Protein AF-A0A6A8MHD1-F1 (afdb_monomer)

Solvent-accessible surface area (backbone atoms only — not comparable to full-atom values): 4090 Å² total; per-residue (Å²): 114,71,68,29,53,49,38,29,54,52,11,50,52,36,24,52,52,11,46,48,43,38,61,70,71,63,86,65,100,78,64,54,72,65,58,57,47,49,29,55,52,19,42,50,43,17,54,49,12,53,53,37,28,52,53,13,49,51,46,42,51,54,69,64,69,50,70,77,82,72,82,78,81,82,129

pLDDT: mean 76.03, std 13.32, range [44.88, 91.5]

Mean predicted aligned error: 10.21 Å

Structure (mmCIF, N/CA/C/O backbone):
data_AF-A0A6A8MHD1-F1
#
_entry.id   AF-A0A6A8MHD1-F1
#
loop_
_atom_site.group_PDB
_atom_site.id
_atom_site.type_symbol
_atom_site.label_atom_id
_atom_site.label_alt_id
_atom_site.label_comp_id
_atom_site.label_asym_id
_atom_site.label_entity_id
_atom_site.label_seq_id
_atom_site.pdbx_PDB_ins_code
_atom_site.Cartn_x
_atom_site.Cartn_y
_atom_site.Cartn_z
_atom_site.occupancy
_atom_site.B_iso_or_equiv
_atom_site.auth_seq_id
_atom_site.auth_comp_id
_atom_site.auth_asym_id
_atom_site.auth_atom_id
_atom_site.pdbx_PDB_model_num
ATOM 1 N N . MET A 1 1 ? -15.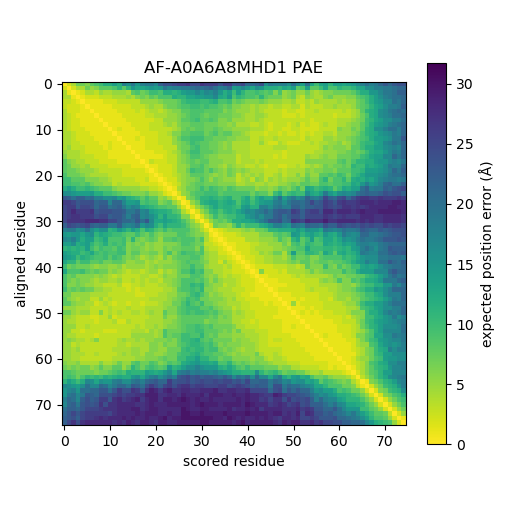048 2.811 12.266 1.00 59.72 1 MET A N 1
ATOM 2 C CA . MET A 1 1 ? -14.666 1.646 11.423 1.00 59.72 1 MET A CA 1
ATOM 3 C C . MET A 1 1 ? -14.310 1.988 9.965 1.00 59.72 1 MET A C 1
ATOM 5 O O . MET A 1 1 ? -13.299 1.482 9.496 1.00 59.72 1 MET A O 1
ATOM 9 N N . LYS A 1 2 ? -15.070 2.836 9.238 1.00 66.75 2 LYS A N 1
ATOM 10 C CA . LYS A 1 2 ? -14.831 3.129 7.797 1.00 66.75 2 LYS A CA 1
ATOM 11 C C . LYS A 1 2 ? -13.425 3.667 7.475 1.00 66.75 2 LYS A C 1
ATOM 13 O O . LYS A 1 2 ? -12.823 3.230 6.503 1.00 66.75 2 LYS A O 1
ATOM 18 N N . ASN A 1 3 ? -12.883 4.563 8.304 1.00 76.56 3 ASN A N 1
ATOM 19 C CA . ASN A 1 3 ? -11.586 5.195 8.029 1.00 76.56 3 ASN A CA 1
ATOM 20 C C . ASN A 1 3 ? -10.405 4.220 8.155 1.00 76.56 3 ASN A C 1
ATOM 22 O O . ASN A 1 3 ? -9.492 4.282 7.343 1.00 76.56 3 ASN A O 1
ATOM 26 N N . SER A 1 4 ? -10.434 3.283 9.111 1.00 78.06 4 SER A N 1
ATOM 27 C CA . SER A 1 4 ? -9.365 2.285 9.283 1.00 78.06 4 SER A CA 1
ATOM 28 C C . SER A 1 4 ? -9.274 1.348 8.074 1.00 78.06 4 SER A C 1
ATOM 30 O O . SER A 1 4 ? -8.190 1.078 7.569 1.00 78.06 4 SER A O 1
ATOM 32 N N . VAL A 1 5 ? -10.429 0.908 7.562 1.00 83.69 5 VAL A N 1
ATOM 33 C CA . VAL A 1 5 ? -10.510 0.068 6.357 1.00 83.69 5 VAL A CA 1
ATOM 34 C C . VAL A 1 5 ? -10.030 0.836 5.124 1.00 83.69 5 VAL A C 1
ATOM 36 O O . VAL A 1 5 ? -9.302 0.283 4.307 1.00 83.69 5 VAL A O 1
ATOM 39 N N . LEU A 1 6 ? -10.368 2.124 5.017 1.00 87.44 6 LEU A N 1
ATOM 40 C CA . LEU A 1 6 ? -9.918 2.974 3.914 1.00 87.44 6 LEU A CA 1
ATOM 41 C C . LEU A 1 6 ? -8.386 3.098 3.875 1.00 87.44 6 LEU A C 1
ATOM 43 O O . LEU A 1 6 ? -7.798 2.977 2.804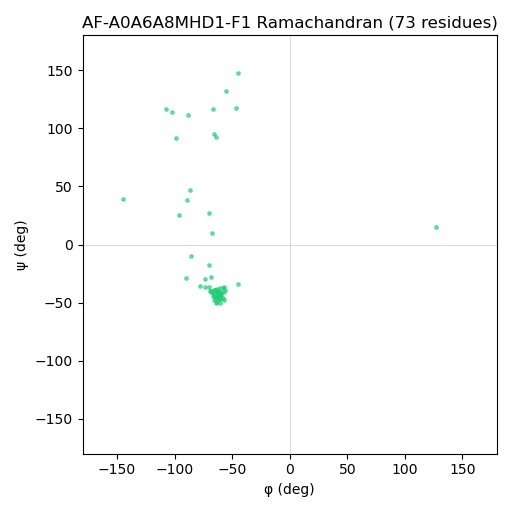 1.00 87.44 6 LEU A O 1
ATOM 47 N N . VAL A 1 7 ? -7.731 3.253 5.031 1.00 86.88 7 VAL A N 1
ATOM 48 C CA . VAL A 1 7 ? -6.258 3.304 5.124 1.00 86.88 7 VAL A CA 1
ATOM 49 C C . VAL A 1 7 ? -5.618 1.992 4.659 1.00 86.88 7 VAL A C 1
ATOM 51 O O . VAL A 1 7 ? -4.644 2.020 3.910 1.00 86.88 7 VAL A O 1
ATOM 54 N N . ILE A 1 8 ? -6.192 0.843 5.031 1.00 87.44 8 ILE A N 1
ATOM 55 C CA . ILE A 1 8 ? -5.703 -0.474 4.587 1.00 87.44 8 ILE A CA 1
ATOM 56 C C . ILE A 1 8 ? -5.811 -0.603 3.062 1.00 87.44 8 ILE A C 1
ATOM 58 O O . ILE A 1 8 ? -4.852 -1.016 2.411 1.00 87.44 8 ILE A O 1
ATOM 62 N N . VAL A 1 9 ? -6.947 -0.206 2.480 1.00 90.44 9 VAL A N 1
ATOM 63 C CA . VAL A 1 9 ? -7.170 -0.258 1.025 1.00 90.44 9 VAL A CA 1
ATOM 64 C C . VAL A 1 9 ? -6.164 0.621 0.279 1.00 90.44 9 VAL A C 1
ATOM 66 O O . VAL A 1 9 ? -5.560 0.168 -0.692 1.00 90.44 9 VAL A O 1
ATOM 69 N N . VAL A 1 10 ? -5.924 1.847 0.753 1.00 90.00 10 VAL A N 1
ATOM 70 C CA . VAL A 1 10 ? -4.918 2.749 0.162 1.00 90.00 10 VAL A CA 1
ATOM 71 C C . VAL A 1 10 ? -3.515 2.140 0.236 1.00 90.00 10 VAL A C 1
ATOM 73 O O . VAL A 1 10 ? -2.782 2.179 -0.753 1.00 90.00 10 VAL A O 1
ATOM 76 N N . GLY A 1 11 ? -3.160 1.521 1.365 1.00 87.38 11 GLY A N 1
ATOM 77 C CA . GLY A 1 11 ? -1.884 0.823 1.526 1.00 87.38 11 GLY A CA 1
ATOM 78 C C . GLY A 1 11 ? -1.700 -0.321 0.523 1.00 87.38 11 GLY A C 1
ATOM 79 O O . GLY A 1 11 ? -0.641 -0.425 -0.094 1.00 87.38 11 GLY A O 1
ATOM 80 N N . ILE A 1 12 ? -2.748 -1.116 0.273 1.00 90.62 12 ILE A N 1
ATOM 81 C CA . ILE A 1 12 ? -2.724 -2.188 -0.738 1.00 90.62 12 ILE A CA 1
ATOM 82 C C . ILE A 1 12 ? -2.456 -1.613 -2.132 1.00 90.62 12 ILE A C 1
ATOM 84 O O . ILE A 1 12 ? -1.576 -2.112 -2.833 1.00 90.62 12 ILE A O 1
ATOM 88 N N . PHE A 1 13 ? -3.151 -0.543 -2.529 1.00 91.50 13 PHE A N 1
ATOM 89 C CA . PHE A 1 13 ? -2.914 0.096 -3.828 1.00 91.50 13 PHE A CA 1
ATOM 90 C C . PHE A 1 13 ? -1.487 0.641 -3.955 1.00 91.50 13 PHE A C 1
ATOM 92 O O . PHE A 1 13 ? -0.846 0.420 -4.982 1.00 91.50 13 PHE A O 1
ATOM 99 N N . MET A 1 14 ? -0.959 1.289 -2.912 1.00 88.94 14 MET A N 1
ATOM 100 C CA . MET A 1 14 ? 0.432 1.759 -2.894 1.00 88.94 14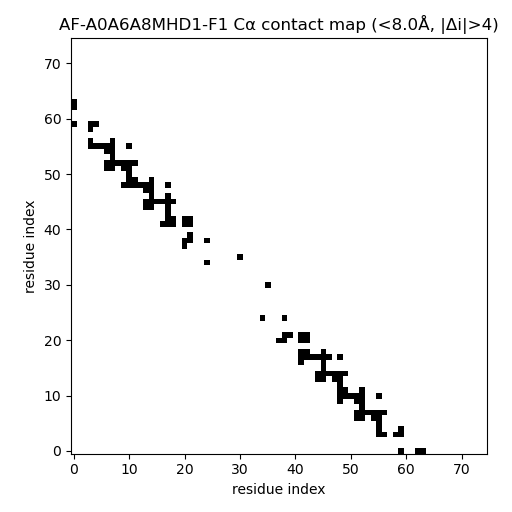 MET A CA 1
ATOM 101 C C . MET A 1 14 ? 1.430 0.606 -3.057 1.00 88.94 14 MET A C 1
ATOM 103 O O . MET A 1 14 ? 2.366 0.714 -3.854 1.00 88.94 14 MET A O 1
ATOM 107 N N . THR A 1 15 ? 1.217 -0.515 -2.362 1.00 88.69 15 THR A N 1
ATOM 108 C CA . THR A 1 15 ? 2.076 -1.701 -2.479 1.00 88.69 15 THR A CA 1
ATOM 109 C C . THR A 1 15 ? 1.994 -2.334 -3.866 1.00 88.69 15 THR A C 1
ATOM 111 O O . THR A 1 15 ? 3.036 -2.643 -4.448 1.00 88.69 15 THR A O 1
ATOM 114 N N . VAL A 1 16 ? 0.794 -2.484 -4.433 1.00 90.38 16 VAL A N 1
ATOM 115 C CA . VAL A 1 16 ? 0.587 -3.064 -5.773 1.00 90.38 16 VAL A CA 1
ATOM 116 C C . VAL A 1 16 ? 1.221 -2.193 -6.856 1.00 90.38 16 VAL A C 1
ATOM 118 O O . VAL A 1 16 ? 1.951 -2.707 -7.700 1.00 90.38 16 VAL A O 1
ATOM 121 N N . ILE A 1 17 ? 1.010 -0.877 -6.819 1.00 88.00 17 ILE A N 1
ATOM 122 C CA . ILE A 1 17 ? 1.581 0.045 -7.810 1.00 88.00 17 ILE A CA 1
ATOM 123 C C . ILE A 1 17 ? 3.111 0.067 -7.695 1.00 88.00 17 ILE A C 1
ATOM 125 O O . ILE A 1 17 ? 3.799 -0.111 -8.700 1.00 88.00 17 ILE A O 1
ATOM 129 N N . GLY A 1 18 ? 3.657 0.208 -6.482 1.00 84.88 18 GLY A N 1
ATOM 130 C CA . GLY A 1 18 ? 5.106 0.249 -6.263 1.00 84.88 18 GLY A CA 1
ATOM 131 C C . GLY A 1 18 ? 5.827 -1.041 -6.677 1.00 84.88 18 GLY A C 1
ATOM 132 O O . GLY A 1 18 ? 6.884 -0.994 -7.310 1.00 84.88 18 GLY A O 1
ATOM 133 N N . THR A 1 19 ? 5.235 -2.206 -6.397 1.00 82.81 19 THR A N 1
ATOM 134 C CA . THR A 1 19 ? 5.787 -3.498 -6.847 1.00 82.81 19 THR A CA 1
ATOM 135 C C . THR A 1 19 ? 5.593 -3.729 -8.344 1.00 82.81 19 THR A C 1
ATOM 137 O O . THR A 1 19 ? 6.509 -4.229 -8.997 1.00 82.81 19 THR A O 1
ATOM 140 N N . SER A 1 20 ? 4.468 -3.306 -8.926 1.00 82.44 20 SER A N 1
ATOM 141 C CA . SER A 1 20 ? 4.242 -3.382 -10.374 1.00 82.44 20 SER A CA 1
ATOM 142 C C . SER A 1 20 ? 5.259 -2.537 -11.150 1.00 82.44 20 SER A C 1
ATOM 144 O O . SER A 1 20 ? 5.846 -3.027 -12.115 1.00 82.44 20 SER A O 1
ATOM 146 N N . LEU A 1 21 ? 5.579 -1.325 -10.679 1.00 78.69 21 LEU A N 1
ATOM 147 C CA . LEU A 1 21 ? 6.663 -0.488 -11.218 1.00 78.69 21 LEU A CA 1
ATOM 148 C C . LEU A 1 21 ? 8.028 -1.191 -11.160 1.00 78.69 21 LEU A C 1
ATOM 150 O O . LEU A 1 21 ? 8.826 -1.087 -12.086 1.00 78.69 21 LEU A O 1
ATOM 154 N N . PHE A 1 22 ? 8.300 -1.958 -10.105 1.00 75.56 22 PHE A N 1
ATOM 155 C CA . PHE A 1 22 ? 9.549 -2.711 -10.000 1.00 75.56 22 PHE A CA 1
ATOM 156 C C . PHE A 1 22 ? 9.636 -3.879 -10.997 1.00 75.56 22 PHE A C 1
ATOM 158 O O . PHE A 1 22 ? 10.703 -4.122 -11.570 1.00 75.56 22 PHE A O 1
ATOM 165 N N . TYR A 1 23 ? 8.530 -4.601 -11.202 1.00 74.06 23 TYR A N 1
ATOM 166 C CA . TYR A 1 23 ? 8.471 -5.755 -12.105 1.00 74.06 23 TYR A CA 1
ATOM 167 C C . TYR A 1 23 ? 8.380 -5.365 -13.582 1.00 74.06 23 TYR A C 1
ATOM 169 O O . TYR A 1 23 ? 8.983 -6.032 -14.416 1.00 74.06 23 TYR A O 1
ATOM 177 N N . THR A 1 24 ? 7.680 -4.279 -13.912 1.00 73.00 24 THR A N 1
ATOM 178 C CA . THR A 1 24 ? 7.552 -3.786 -15.297 1.00 73.00 24 THR A CA 1
ATOM 179 C C . THR A 1 24 ? 8.868 -3.235 -15.844 1.00 73.00 24 THR A C 1
ATOM 181 O O . THR A 1 24 ? 9.127 -3.346 -17.037 1.00 73.00 24 THR A O 1
ATOM 184 N N . ILE A 1 25 ? 9.752 -2.721 -14.981 1.00 70.81 25 ILE A N 1
ATOM 185 C CA . ILE A 1 25 ? 11.089 -2.226 -15.356 1.00 70.81 25 ILE A CA 1
ATOM 186 C C . ILE A 1 25 ? 12.136 -3.371 -15.291 1.00 70.81 25 ILE A C 1
ATOM 188 O O . ILE A 1 25 ? 13.281 -3.204 -14.852 1.00 70.81 25 ILE A O 1
ATOM 192 N N . GLN A 1 26 ? 11.756 -4.583 -15.707 1.00 60.16 26 GLN A N 1
ATOM 193 C CA . GLN A 1 26 ? 12.688 -5.684 -15.976 1.00 60.16 26 GLN A CA 1
ATOM 194 C C . GLN A 1 26 ? 12.890 -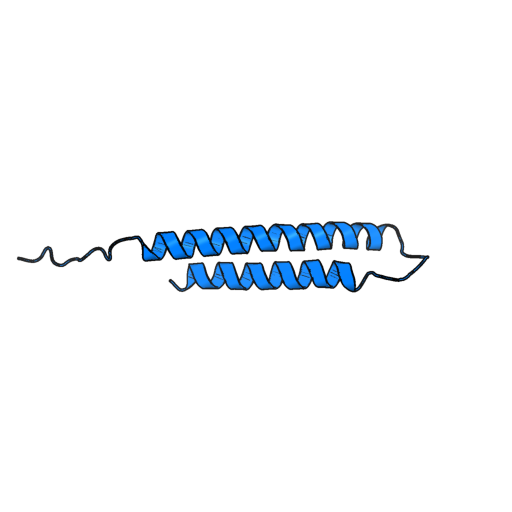5.821 -17.487 1.00 60.16 26 GLN A C 1
ATOM 196 O O . GLN A 1 26 ? 11.970 -6.209 -18.194 1.00 60.16 26 GLN A O 1
ATOM 201 N N . GLY A 1 27 ? 14.106 -5.551 -17.979 1.00 55.88 27 GLY A N 1
ATOM 202 C CA . GLY A 1 27 ? 14.556 -6.173 -19.233 1.00 55.88 27 GLY A CA 1
ATOM 203 C C . GLY A 1 27 ? 15.089 -5.292 -20.364 1.00 55.88 27 GLY A C 1
ATOM 204 O O . GLY A 1 27 ? 15.234 -5.801 -21.465 1.00 55.88 27 GLY A O 1
ATOM 205 N N . GLY A 1 28 ? 15.441 -4.024 -20.149 1.00 53.19 28 GLY A N 1
ATOM 206 C CA . GLY A 1 28 ? 16.160 -3.246 -21.168 1.00 53.19 28 GLY A CA 1
ATOM 207 C C . GLY A 1 28 ? 1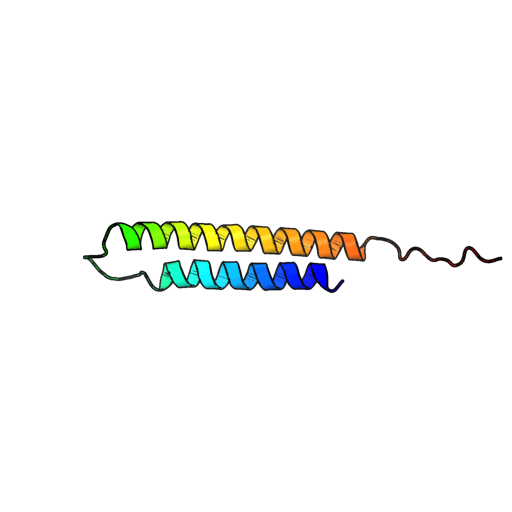7.617 -3.022 -20.778 1.00 53.19 28 GLY A C 1
ATOM 208 O O . GLY A 1 28 ? 17.884 -2.326 -19.803 1.00 53.19 28 GLY A O 1
ATOM 209 N N . SER A 1 29 ? 18.579 -3.539 -21.543 1.00 48.38 29 SER A N 1
ATOM 210 C CA . SER A 1 29 ? 20.022 -3.295 -21.342 1.00 48.38 29 SER A CA 1
ATOM 211 C C . SER A 1 29 ? 20.455 -1.840 -21.614 1.00 48.38 29 SER A C 1
ATOM 213 O O . SER A 1 29 ? 21.646 -1.551 -21.671 1.00 48.38 29 SER A O 1
ATOM 215 N N . GLN A 1 30 ? 19.500 -0.926 -21.801 1.00 51.12 30 GLN A N 1
ATOM 216 C CA . GLN A 1 30 ? 19.707 0.450 -22.252 1.00 51.12 30 GLN A CA 1
ATOM 217 C C . GLN A 1 30 ? 18.713 1.412 -21.584 1.00 51.12 30 GLN A C 1
ATOM 219 O O . GLN A 1 30 ? 18.140 2.299 -22.205 1.00 51.12 30 GLN A O 1
ATOM 224 N N . ILE A 1 31 ? 18.441 1.178 -20.304 1.00 58.22 31 ILE A N 1
ATOM 225 C CA . ILE A 1 31 ? 17.469 1.953 -19.548 1.00 58.22 31 ILE A CA 1
ATOM 226 C C . ILE A 1 31 ? 18.178 3.166 -18.931 1.00 58.22 31 ILE A C 1
ATOM 228 O O . ILE A 1 31 ? 19.027 3.022 -18.049 1.00 58.22 31 ILE A O 1
ATOM 232 N N . GLU A 1 32 ? 17.830 4.354 -19.426 1.00 65.12 32 GLU A N 1
ATOM 233 C CA . GLU A 1 32 ? 18.285 5.661 -18.947 1.00 65.12 32 GLU A CA 1
ATOM 234 C C . GLU A 1 32 ? 18.253 5.764 -17.410 1.00 65.12 32 GLU A C 1
ATOM 236 O O . GLU A 1 32 ? 17.379 5.203 -16.742 1.00 65.12 32 GLU A O 1
ATOM 241 N N . THR A 1 33 ? 19.185 6.531 -16.833 1.00 70.69 33 THR A N 1
ATOM 242 C CA . THR A 1 33 ? 19.332 6.757 -15.380 1.00 70.69 33 THR A CA 1
ATOM 243 C C . THR A 1 33 ? 18.002 7.051 -14.671 1.00 70.69 33 THR A C 1
ATOM 245 O O . THR A 1 33 ? 17.803 6.612 -13.537 1.00 70.69 33 THR A O 1
ATOM 248 N N . LEU A 1 34 ? 17.068 7.728 -15.349 1.00 68.06 34 LEU A N 1
ATOM 249 C CA . LEU A 1 34 ? 15.721 8.029 -14.857 1.00 68.06 34 LEU A CA 1
ATOM 250 C C . LEU A 1 34 ? 14.876 6.789 -14.557 1.00 68.06 34 LEU A C 1
ATOM 252 O O . LEU A 1 34 ? 14.241 6.722 -13.510 1.00 68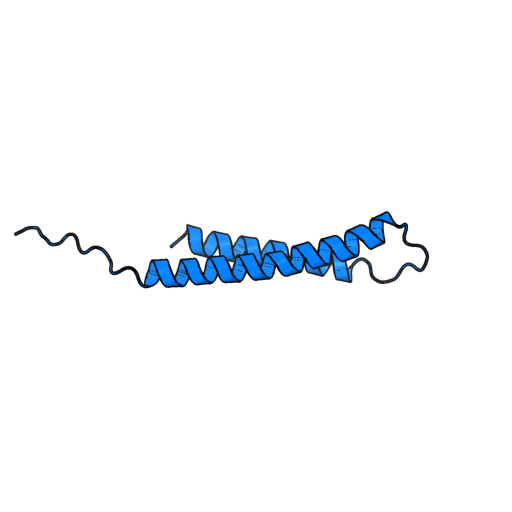.06 34 LEU A O 1
ATOM 256 N N . PHE A 1 35 ? 14.881 5.784 -15.422 1.00 68.19 35 PHE A N 1
ATOM 257 C CA . PHE A 1 35 ? 14.102 4.566 -15.201 1.00 68.19 35 PHE A CA 1
ATOM 258 C C . PHE A 1 35 ? 14.723 3.679 -14.111 1.00 68.19 35 PHE A C 1
ATOM 260 O O . PHE A 1 35 ? 14.001 2.998 -13.382 1.00 68.19 35 PHE A O 1
ATOM 267 N N . ARG A 1 36 ? 16.053 3.721 -13.936 1.00 72.75 36 ARG A N 1
ATOM 268 C CA . ARG A 1 36 ? 16.720 3.076 -12.791 1.00 72.75 36 ARG A CA 1
ATOM 269 C C . ARG A 1 36 ? 16.342 3.757 -11.474 1.00 72.75 36 ARG A C 1
ATOM 271 O O . ARG A 1 36 ? 16.065 3.065 -10.497 1.00 72.75 36 ARG A O 1
ATOM 278 N N . MET A 1 37 ? 16.280 5.090 -11.463 1.00 70.12 37 MET A N 1
ATOM 279 C CA . MET A 1 37 ? 15.758 5.858 -10.327 1.00 70.12 37 MET A CA 1
ATOM 280 C C . MET A 1 37 ? 14.295 5.489 -10.050 1.00 70.12 37 MET A C 1
ATOM 282 O O . MET A 1 37 ? 13.978 5.098 -8.931 1.00 70.12 37 MET A O 1
ATOM 286 N N . LEU A 1 38 ? 13.431 5.491 -11.072 1.00 72.81 38 LEU A N 1
ATOM 287 C CA . LEU A 1 38 ? 12.019 5.106 -10.947 1.00 72.81 38 LEU A CA 1
ATOM 288 C C . LEU A 1 38 ? 11.835 3.689 -10.398 1.00 72.81 38 LEU A C 1
ATOM 290 O O . LEU A 1 38 ? 10.918 3.462 -9.615 1.00 72.81 38 LEU A O 1
ATOM 294 N N . LYS A 1 39 ? 12.710 2.746 -10.758 1.00 73.44 39 LYS A N 1
ATOM 295 C CA . LYS A 1 39 ? 12.677 1.382 -10.221 1.00 73.44 39 LYS A CA 1
ATOM 296 C C . LYS A 1 39 ? 12.917 1.359 -8.710 1.00 73.44 39 LYS A C 1
ATOM 298 O O . LYS A 1 39 ? 12.134 0.755 -7.983 1.00 73.44 39 LYS A O 1
ATOM 303 N N . HIS A 1 40 ? 13.962 2.032 -8.229 1.00 78.44 40 HIS A N 1
ATOM 304 C CA . HIS A 1 40 ? 14.268 2.090 -6.794 1.00 78.44 40 HIS A CA 1
ATOM 305 C C . HIS A 1 40 ? 13.229 2.900 -6.012 1.00 78.44 40 HIS A C 1
ATOM 307 O O . HIS A 1 40 ? 12.811 2.484 -4.931 1.00 78.44 40 HIS A O 1
ATOM 313 N N . THR A 1 41 ? 12.757 4.013 -6.575 1.00 80.81 41 THR A N 1
ATOM 314 C CA . THR A 1 41 ? 11.675 4.814 -5.993 1.00 80.81 41 THR A CA 1
ATOM 315 C C . THR A 1 41 ? 10.358 4.034 -5.963 1.00 80.81 41 THR A C 1
ATOM 317 O O . THR A 1 41 ? 9.656 4.077 -4.959 1.00 80.81 41 THR A O 1
ATOM 320 N N . GLY A 1 42 ? 10.042 3.254 -7.000 1.00 81.19 42 GLY A N 1
ATOM 321 C CA . GLY A 1 42 ? 8.871 2.374 -7.045 1.00 81.19 42 GLY A CA 1
ATOM 322 C C . GLY A 1 42 ? 8.908 1.302 -5.956 1.00 81.19 42 GLY A C 1
ATOM 323 O O . GLY A 1 42 ? 7.930 1.132 -5.227 1.00 81.19 42 GLY A O 1
ATOM 324 N N . THR A 1 43 ? 10.059 0.654 -5.747 1.00 82.81 43 THR A N 1
ATOM 325 C CA . THR A 1 43 ? 10.250 -0.271 -4.617 1.00 82.81 43 THR A CA 1
ATOM 326 C C . THR A 1 43 ? 10.078 0.429 -3.271 1.00 82.81 43 THR A C 1
ATOM 328 O O . THR A 1 43 ? 9.430 -0.121 -2.382 1.00 82.81 43 THR A O 1
ATOM 331 N N . PHE A 1 44 ? 10.615 1.642 -3.119 1.00 85.31 44 PHE A N 1
ATOM 332 C CA . PHE A 1 44 ? 10.464 2.434 -1.899 1.00 85.31 44 PHE A CA 1
ATOM 333 C C . PHE A 1 44 ? 8.991 2.758 -1.611 1.00 85.31 44 PHE A C 1
ATOM 335 O O . PHE A 1 44 ? 8.528 2.557 -0.491 1.00 85.31 44 PHE A O 1
ATOM 342 N N . VAL A 1 45 ? 8.222 3.153 -2.632 1.00 85.75 45 VAL A N 1
ATOM 343 C CA . VAL A 1 45 ? 6.765 3.357 -2.529 1.00 85.75 45 VAL A CA 1
ATOM 344 C C . VAL A 1 45 ? 6.049 2.056 -2.153 1.00 85.75 4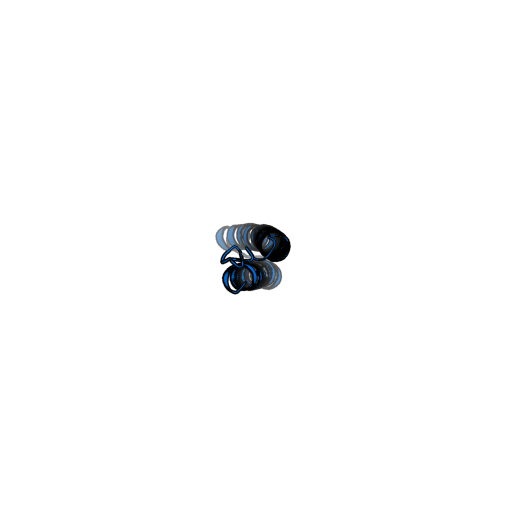5 VAL A C 1
ATOM 346 O O . VAL A 1 45 ? 5.173 2.069 -1.290 1.00 85.75 45 VAL A O 1
ATOM 349 N N . GLY A 1 46 ? 6.450 0.923 -2.735 1.00 86.31 46 GLY A N 1
ATOM 350 C CA . GLY A 1 46 ? 5.889 -0.386 -2.397 1.00 86.31 46 GLY A CA 1
ATOM 351 C C . GLY A 1 46 ? 6.125 -0.781 -0.932 1.00 86.31 46 GLY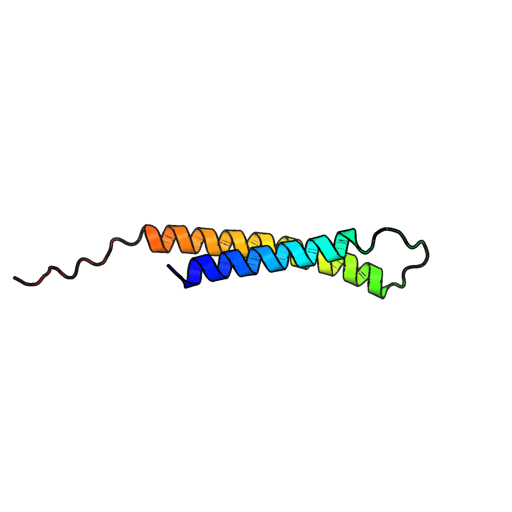 A C 1
ATOM 352 O O . GLY A 1 46 ? 5.208 -1.273 -0.267 1.00 86.31 46 GLY A O 1
ATOM 353 N N . LEU A 1 47 ? 7.331 -0.508 -0.421 1.00 88.44 47 LEU A N 1
ATOM 354 C CA . LEU A 1 47 ? 7.722 -0.745 0.971 1.00 88.44 47 LEU A CA 1
ATOM 355 C C . LEU A 1 47 ? 6.983 0.191 1.940 1.00 88.44 47 LEU A C 1
ATOM 357 O O . LEU A 1 47 ? 6.515 -0.251 2.987 1.00 88.44 47 LEU A O 1
ATOM 361 N N . LEU A 1 48 ? 6.811 1.465 1.577 1.00 88.69 48 LEU A N 1
ATOM 362 C CA . LEU A 1 48 ? 5.989 2.398 2.351 1.00 88.69 48 LEU A CA 1
ATOM 363 C C . LEU A 1 48 ? 4.519 1.961 2.395 1.00 88.69 48 LEU A C 1
ATOM 365 O O . LEU A 1 48 ? 3.899 2.046 3.454 1.00 88.69 48 LEU A O 1
ATOM 369 N N . GLY A 1 49 ? 3.980 1.428 1.293 1.00 87.38 49 GLY A N 1
ATOM 370 C CA . GLY A 1 49 ? 2.625 0.870 1.248 1.00 87.38 49 GLY A CA 1
ATOM 371 C C . GLY A 1 49 ? 2.396 -0.227 2.295 1.00 87.38 49 GLY A C 1
ATOM 372 O O . GLY A 1 49 ? 1.370 -0.216 2.975 1.00 87.38 49 GLY A O 1
ATOM 373 N N . MET A 1 50 ? 3.391 -1.093 2.533 1.00 89.38 50 MET A N 1
ATOM 374 C CA . MET A 1 50 ? 3.343 -2.090 3.617 1.00 89.38 50 MET A CA 1
ATOM 375 C C . MET A 1 50 ? 3.225 -1.429 4.998 1.00 89.38 50 MET A C 1
ATOM 377 O O . MET A 1 50 ? 2.427 -1.868 5.827 1.00 89.38 50 MET A O 1
ATOM 381 N N . GLY A 1 51 ? 3.953 -0.335 5.237 1.00 89.56 51 GLY A N 1
ATOM 382 C CA . GLY A 1 51 ? 3.834 0.448 6.471 1.00 89.56 51 GLY A CA 1
ATOM 383 C C . GLY A 1 51 ? 2.439 1.054 6.666 1.00 89.56 51 GLY A C 1
ATOM 384 O O . GLY A 1 51 ? 1.895 1.019 7.771 1.00 89.56 51 GLY A O 1
ATOM 385 N N . VAL A 1 52 ? 1.816 1.544 5.590 1.00 88.50 52 VAL A N 1
ATOM 386 C CA . VAL A 1 52 ? 0.445 2.086 5.618 1.00 88.50 52 VAL A CA 1
ATOM 387 C C . VAL A 1 52 ? -0.581 0.997 5.954 1.00 88.50 52 VAL A C 1
ATOM 389 O O . VAL A 1 52 ? -1.491 1.244 6.747 1.00 88.50 52 VAL A O 1
ATOM 392 N N . ILE A 1 53 ? -0.411 -0.223 5.430 1.00 90.62 53 ILE A N 1
ATOM 393 C CA . ILE A 1 53 ? -1.257 -1.376 5.786 1.00 90.62 53 ILE A CA 1
ATOM 394 C C . ILE A 1 53 ? -1.154 -1.672 7.289 1.00 90.62 53 ILE A C 1
ATOM 396 O O . ILE A 1 53 ? -2.184 -1.814 7.951 1.00 90.62 53 ILE A O 1
ATOM 400 N N . PHE A 1 54 ? 0.063 -1.702 7.847 1.00 90.44 54 PHE A N 1
ATOM 401 C CA . PHE A 1 54 ? 0.275 -1.900 9.286 1.00 90.44 54 PHE A CA 1
ATOM 402 C C . PHE A 1 54 ? -0.382 -0.803 10.129 1.00 90.44 54 PHE A C 1
ATOM 404 O O . PHE A 1 54 ? -1.057 -1.113 11.111 1.00 90.44 54 PHE A O 1
ATOM 411 N N . ALA A 1 55 ? -0.241 0.464 9.736 1.00 89.50 55 ALA A N 1
ATOM 412 C CA . ALA A 1 55 ? -0.879 1.583 10.427 1.00 89.50 55 ALA A CA 1
ATOM 413 C C . ALA A 1 55 ? -2.414 1.481 10.386 1.00 89.50 55 ALA A C 1
ATOM 415 O O . ALA A 1 55 ? -3.081 1.682 11.404 1.00 89.50 55 ALA A O 1
ATOM 416 N N . GLY A 1 56 ? -2.978 1.110 9.233 1.00 87.94 56 GLY A N 1
ATOM 417 C CA . GLY A 1 56 ? -4.410 0.864 9.075 1.00 87.94 56 GLY A CA 1
ATOM 418 C C . GLY A 1 56 ? -4.907 -0.300 9.936 1.00 87.94 56 GLY A C 1
ATOM 419 O O . GLY A 1 56 ? -5.965 -0.193 10.560 1.00 87.94 56 GLY A O 1
ATOM 420 N N . PHE A 1 57 ? -4.126 -1.378 10.034 1.00 88.25 57 PHE A N 1
ATOM 421 C CA . PHE A 1 57 ? -4.433 -2.520 10.894 1.00 88.25 57 PHE A CA 1
ATOM 422 C C . PHE A 1 57 ? -4.381 -2.153 12.382 1.00 88.25 57 PHE A C 1
ATOM 424 O O . PHE A 1 57 ? -5.311 -2.475 13.120 1.00 88.25 57 PHE A O 1
ATOM 431 N N . LEU A 1 58 ? -3.356 -1.414 12.820 1.00 87.44 58 LEU A N 1
ATOM 432 C CA . LEU A 1 58 ? -3.277 -0.896 14.190 1.00 87.44 58 LEU A CA 1
ATOM 433 C C . LEU A 1 58 ? -4.500 -0.039 14.523 1.00 87.44 58 LEU A C 1
ATOM 435 O O . LEU A 1 58 ? -5.147 -0.249 15.547 1.00 87.44 58 LEU A O 1
ATOM 439 N N . LEU A 1 59 ? -4.858 0.885 13.626 1.00 87.06 59 LEU A N 1
ATOM 440 C CA . LEU A 1 59 ? -6.057 1.706 13.768 1.00 87.06 59 LEU A CA 1
ATOM 441 C C . LEU A 1 59 ? -7.327 0.863 13.814 1.00 87.06 59 LEU A C 1
ATOM 443 O O . LEU A 1 59 ? -8.256 1.210 14.534 1.00 87.06 59 LEU A O 1
ATOM 447 N N . TYR A 1 60 ? -7.407 -0.214 13.037 1.00 85.50 60 TYR A N 1
ATOM 448 C CA . TYR A 1 60 ? -8.552 -1.116 13.070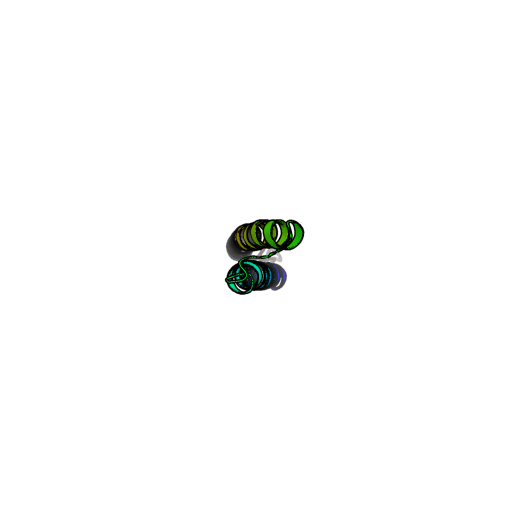 1.00 85.50 60 TYR A CA 1
ATOM 449 C C . TYR A 1 60 ? -8.678 -1.811 14.431 1.00 85.50 60 TYR A C 1
ATOM 451 O O . TYR A 1 60 ? -9.768 -1.824 15.001 1.00 85.50 60 TYR A O 1
ATOM 459 N N . VAL A 1 61 ? -7.569 -2.323 14.976 1.00 84.19 61 VAL A N 1
ATOM 460 C CA . VAL A 1 61 ? -7.539 -2.974 16.293 1.00 84.19 61 VAL A CA 1
ATOM 461 C C . VAL A 1 61 ? -7.892 -1.981 17.396 1.00 84.19 61 VAL A C 1
ATOM 463 O O . VAL A 1 61 ? -8.803 -2.250 18.170 1.00 84.19 61 VAL A O 1
ATOM 466 N N . ILE A 1 62 ? -7.253 -0.809 17.434 1.00 83.69 62 ILE A N 1
ATOM 467 C CA . ILE A 1 62 ? -7.525 0.218 18.453 1.00 83.69 62 ILE A CA 1
ATOM 468 C C . ILE A 1 62 ? -9.001 0.624 18.429 1.00 83.69 62 ILE A C 1
ATOM 470 O O . ILE A 1 62 ? -9.647 0.656 19.470 1.00 83.69 62 ILE A O 1
ATOM 474 N N . ASN A 1 63 ? -9.556 0.874 17.242 1.00 79.94 63 ASN A N 1
ATOM 475 C CA . ASN A 1 63 ? -10.942 1.318 17.081 1.00 79.94 63 ASN A CA 1
ATOM 476 C C . ASN A 1 63 ? -11.971 0.222 17.415 1.00 79.94 63 ASN A C 1
ATOM 478 O O . ASN A 1 63 ? -13.141 0.523 17.612 1.00 79.94 63 ASN A O 1
ATOM 482 N N . ARG A 1 64 ? -11.551 -1.049 17.449 1.00 73.50 64 ARG A N 1
ATOM 483 C CA . ARG A 1 64 ? -12.377 -2.185 17.882 1.00 73.50 64 ARG A CA 1
ATOM 484 C C . ARG A 1 64 ? -12.248 -2.458 19.383 1.00 73.50 64 ARG A C 1
ATOM 486 O O . ARG A 1 64 ? -13.178 -2.980 19.982 1.00 73.50 64 ARG A O 1
ATOM 493 N N . SER A 1 65 ? -11.099 -2.131 19.965 1.00 67.88 65 SER A N 1
ATOM 494 C CA . SER A 1 65 ? -10.808 -2.319 21.388 1.00 67.88 65 SER A CA 1
ATOM 495 C C . SER A 1 65 ? -11.280 -1.159 22.262 1.00 67.88 65 SER A C 1
ATOM 497 O O . SER A 1 65 ? -11.242 -1.282 23.484 1.00 67.88 65 SER A O 1
ATOM 499 N N . GLN A 1 66 ? -11.706 -0.034 21.674 1.00 62.53 66 GLN A N 1
ATOM 500 C CA . GLN A 1 66 ? -12.437 0.980 22.425 1.00 62.53 66 GLN A CA 1
ATOM 501 C C . GLN A 1 66 ? -13.782 0.374 22.836 1.00 62.53 66 GLN A C 1
ATOM 503 O O . GLN A 1 66 ? -14.554 0.010 21.946 1.00 62.53 66 GLN A O 1
ATOM 508 N N . PRO A 1 67 ? -14.063 0.219 24.145 1.00 57.19 67 PRO A N 1
ATOM 509 C CA . PRO A 1 67 ? -15.400 -0.156 24.566 1.00 57.19 67 PRO A CA 1
ATOM 510 C C . PRO A 1 67 ? -16.348 0.885 23.980 1.00 57.19 67 PRO A C 1
ATOM 512 O O . PRO A 1 67 ? -16.064 2.085 24.059 1.00 57.19 67 PRO A O 1
ATOM 515 N N . GLU A 1 68 ? -17.431 0.431 23.346 1.00 59.16 68 GLU A N 1
ATOM 516 C CA . GLU A 1 68 ? -18.543 1.315 23.020 1.00 59.16 68 GLU A CA 1
ATOM 517 C C . GLU A 1 68 ? -18.817 2.116 24.291 1.00 59.16 68 GLU A C 1
ATOM 519 O O . GLU A 1 68 ? -19.051 1.522 25.347 1.00 59.16 68 GLU A O 1
ATOM 524 N N . ILE A 1 69 ? -18.653 3.443 24.235 1.00 57.72 69 ILE A N 1
ATOM 525 C CA . ILE A 1 69 ? -19.007 4.310 25.354 1.00 57.72 69 ILE A CA 1
ATOM 526 C C . ILE A 1 69 ? -20.513 4.133 25.487 1.00 57.72 69 ILE A C 1
ATOM 528 O O . ILE A 1 69 ? -21.299 4.733 24.755 1.00 57.72 69 ILE A O 1
ATOM 532 N N . ASN A 1 70 ? -20.888 3.185 26.339 1.00 50.31 70 ASN A N 1
ATOM 533 C CA . ASN A 1 70 ? -22.249 2.863 26.670 1.00 50.31 70 ASN A CA 1
ATOM 534 C C . ASN A 1 70 ? -22.783 4.095 27.391 1.00 50.31 70 ASN A C 1
ATOM 536 O O . ASN A 1 70 ? -22.563 4.269 28.586 1.00 50.31 70 ASN A O 1
ATOM 540 N N . ASN A 1 71 ? -23.441 4.973 26.641 1.00 51.62 71 ASN A N 1
ATOM 541 C CA . ASN A 1 71 ? -24.123 6.152 27.158 1.00 51.62 71 ASN A CA 1
ATOM 542 C C . ASN A 1 71 ? -25.389 5.775 27.959 1.00 51.62 71 ASN A C 1
ATOM 544 O O . ASN A 1 71 ? -26.304 6.580 28.057 1.00 51.62 71 ASN A O 1
ATOM 548 N N . ASN A 1 72 ? -25.459 4.584 28.564 1.00 52.44 72 ASN A N 1
ATOM 549 C CA . ASN A 1 72 ? -26.517 4.202 29.501 1.00 52.44 72 ASN A CA 1
ATOM 550 C C . ASN A 1 72 ? -26.168 4.639 30.937 1.00 52.44 72 ASN A C 1
ATOM 552 O O . ASN A 1 72 ? -26.290 3.854 31.873 1.00 52.44 72 ASN A O 1
ATOM 556 N N . PHE A 1 73 ? -25.727 5.888 31.107 1.00 59.47 73 PHE A N 1
ATOM 557 C CA . PHE A 1 73 ? -25.703 6.566 32.412 1.00 59.47 73 PHE A CA 1
ATOM 558 C C . PHE A 1 73 ? -26.951 7.445 32.616 1.00 59.47 73 PHE A C 1
ATOM 560 O O . PHE A 1 73 ? -26.912 8.393 33.391 1.00 59.47 73 PHE A O 1
ATOM 567 N N . ASP A 1 74 ? -28.060 7.121 31.948 1.00 55.66 74 ASP A N 1
ATOM 568 C CA . ASP A 1 74 ? -29.386 7.629 32.301 1.00 55.66 74 ASP A CA 1
ATOM 569 C C . ASP A 1 74 ? -30.115 6.559 33.123 1.00 55.66 74 ASP A C 1
ATOM 571 O O . ASP A 1 74 ? -30.718 5.640 32.563 1.00 55.66 74 ASP A O 1
ATOM 575 N N . THR A 1 75 ? -29.986 6.629 34.452 1.00 44.88 75 THR A N 1
ATOM 576 C CA . THR A 1 75 ? -31.060 6.699 35.478 1.00 44.88 75 THR A CA 1
ATOM 577 C C . THR A 1 75 ? -30.470 6.433 36.863 1.00 44.88 75 THR A C 1
ATOM 579 O O . THR A 1 75 ? -29.827 5.375 37.046 1.00 44.88 75 THR A O 1
#

Foldseek 3Di:
DVVLVVLLVQLVVQLVQLVCLLVVLPDDPDDPPVSVVSNVVSVVSNVVSVVSNVVSVVVVVVVVPPPPPPPPPPD

Sequence (75 aa):
MKNSVLVIVVGIFMTVIGTSLFYTIQGGSQIETLFRMLKHTGTFVGLLGMGVIFAGFLLYVINRSQPEINNNFDT

Radius of gyration: 19.64 Å; Cα contacts (8 Å, |Δi|>4): 68; chains: 1; bounding box: 51×14×58 Å

Nearest PDB structures (foldseek):
  6ixg-assembly2_B  TM=7.834E-01  e=5.027E+00  Homo sapiens
  3qwe-assembly1_A-2  TM=7.329E-01  e=5.027E+00  Homo sapiens

Secondary structure (DSSP, 8-state):
-HHHHHHHHHHHHHHHHHHHHHHHT---TT--HHHHHHHHHHHHHHHHHHHHHHHHHHHHHHHHHSPP-------